Protein AF-A0A9D2ELJ1-F1 (afdb_monomer_lite)

Secondary structure (DSSP, 8-state):
--HHHHHHHHHHHHHHHHHHHHHHH---B-TTHHHHHHHHHHHHHHHHTTT-----TTHHHHHHH-HHHHHHHHHHHHHHHHHH-S---TTHHHHHHHHHHHHBS--

Structure (mmCIF, N/CA/C/O backbone):
data_AF-A0A9D2ELJ1-F1
#
_entry.id   AF-A0A9D2ELJ1-F1
#
loop_
_atom_site.group_PDB
_atom_site.id
_atom_site.type_symbol
_atom_site.label_atom_id
_atom_site.label_alt_id
_atom_site.label_comp_id
_atom_site.label_asym_id
_atom_site.label_entity_id
_atom_site.label_seq_id
_atom_site.pdbx_PDB_ins_code
_atom_site.Cartn_x
_atom_site.Cartn_y
_atom_site.Cartn_z
_atom_site.occupancy
_atom_site.B_iso_or_equiv
_atom_site.auth_seq_id
_atom_site.auth_comp_id
_atom_site.auth_asym_id
_atom_site.auth_atom_id
_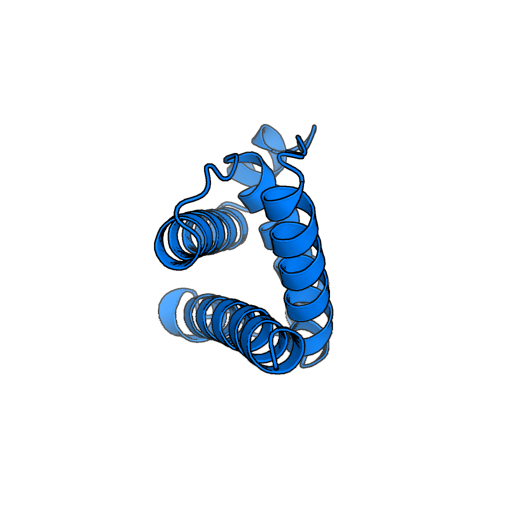atom_site.pdbx_PDB_model_num
ATOM 1 N N . MET A 1 1 ? -3.945 -12.364 25.534 1.00 42.94 1 MET A N 1
ATOM 2 C CA . MET A 1 1 ? -3.853 -13.173 24.292 1.00 42.94 1 MET A CA 1
ATOM 3 C C . MET A 1 1 ? -4.435 -12.477 23.039 1.00 42.94 1 MET A C 1
ATOM 5 O O . MET A 1 1 ? -4.786 -13.151 22.081 1.00 42.94 1 MET A O 1
ATOM 9 N N . ARG A 1 2 ? -4.507 -11.132 22.998 1.00 44.88 2 ARG A N 1
ATOM 10 C CA . ARG A 1 2 ? -5.070 -10.357 21.864 1.00 44.88 2 ARG A CA 1
ATOM 11 C C . ARG A 1 2 ? -3.997 -9.866 20.872 1.00 44.88 2 ARG A C 1
ATOM 13 O O . ARG A 1 2 ? -4.288 -9.683 19.700 1.00 44.88 2 ARG A O 1
ATOM 20 N N . ILE A 1 3 ? -2.755 -9.727 21.346 1.00 45.44 3 ILE A N 1
ATOM 21 C CA . ILE A 1 3 ? -1.611 -9.166 20.608 1.00 45.44 3 ILE A CA 1
ATOM 22 C C . ILE A 1 3 ? -1.110 -10.126 19.510 1.00 45.44 3 ILE A C 1
ATOM 24 O O . ILE A 1 3 ? -1.000 -9.716 18.362 1.00 45.44 3 ILE A O 1
ATOM 28 N N . LYS A 1 4 ? -0.945 -11.429 19.804 1.00 40.38 4 LYS A N 1
ATOM 29 C CA . LYS A 1 4 ? -0.512 -12.438 18.807 1.00 40.38 4 LYS A CA 1
ATOM 30 C C . LYS A 1 4 ? -1.457 -12.592 17.604 1.00 40.38 4 LYS A C 1
ATOM 32 O O . LYS A 1 4 ? -1.001 -12.922 16.524 1.00 40.38 4 LYS A O 1
ATOM 37 N N . ARG A 1 5 ? -2.767 -12.369 17.774 1.00 47.78 5 ARG A N 1
ATOM 38 C CA . ARG A 1 5 ? -3.743 -12.520 16.677 1.00 47.78 5 ARG A CA 1
ATOM 39 C C . ARG A 1 5 ? -3.705 -11.336 15.704 1.00 47.78 5 ARG A C 1
ATOM 41 O O . ARG A 1 5 ? -3.917 -11.526 14.518 1.00 47.78 5 ARG A O 1
ATOM 48 N N . VAL A 1 6 ? -3.415 -10.130 16.199 1.00 50.72 6 VAL A N 1
ATOM 49 C CA . VAL A 1 6 ? -3.260 -8.930 15.358 1.00 50.72 6 VAL A CA 1
ATOM 50 C C . VAL A 1 6 ? -1.948 -8.984 14.571 1.00 50.72 6 VAL A C 1
ATOM 52 O O . VAL A 1 6 ? -1.974 -8.722 13.376 1.00 50.72 6 VAL A O 1
ATOM 55 N N . LEU A 1 7 ? -0.857 -9.407 15.222 1.00 54.34 7 LEU A N 1
ATOM 56 C CA . L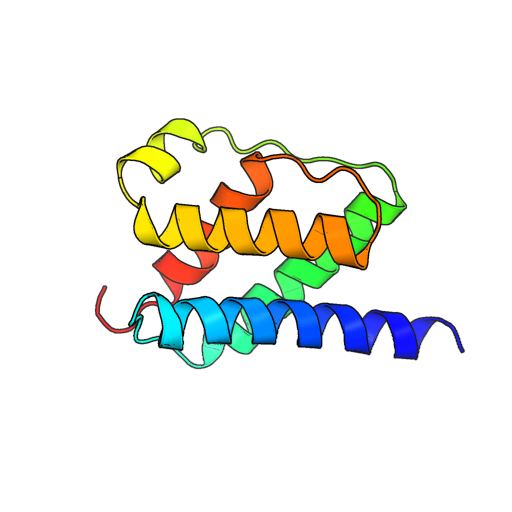EU A 1 7 ? 0.476 -9.599 14.624 1.00 54.34 7 LEU A CA 1
ATOM 57 C C . LEU A 1 7 ? 0.542 -10.669 13.525 1.00 54.34 7 LEU A C 1
ATOM 59 O O . LEU A 1 7 ? 1.509 -10.705 12.780 1.00 54.34 7 LEU A O 1
ATOM 63 N N . ASN A 1 8 ? -0.449 -11.557 13.437 1.00 63.88 8 ASN A N 1
ATOM 64 C CA . ASN A 1 8 ? -0.529 -12.503 12.325 1.00 63.88 8 ASN A CA 1
ATOM 65 C C . ASN A 1 8 ? -1.349 -11.939 11.158 1.00 63.88 8 ASN A C 1
ATOM 67 O O . ASN A 1 8 ? -1.129 -12.333 10.020 1.00 63.88 8 ASN A O 1
ATOM 71 N N . ASN A 1 9 ? -2.293 -11.027 11.412 1.00 79.81 9 ASN A N 1
ATOM 72 C CA . ASN A 1 9 ? -3.174 -10.518 10.362 1.00 79.81 9 ASN A CA 1
ATOM 73 C C . ASN A 1 9 ? -2.484 -9.485 9.464 1.00 79.81 9 ASN A C 1
ATOM 75 O O . ASN A 1 9 ? -2.748 -9.480 8.270 1.00 79.81 9 ASN A O 1
ATOM 79 N N . ASN A 1 10 ? -1.623 -8.621 10.009 1.00 90.50 10 ASN A N 1
ATOM 80 C CA . ASN A 1 10 ? -0.868 -7.646 9.210 1.00 90.50 10 ASN A CA 1
ATOM 81 C C . ASN A 1 10 ? 0.106 -8.333 8.241 1.00 90.50 10 ASN A C 1
ATOM 83 O O . ASN A 1 10 ? 0.091 -8.004 7.061 1.00 90.50 10 ASN A O 1
ATOM 87 N N . VAL A 1 11 ? 0.872 -9.320 8.720 1.00 94.06 11 VAL A N 1
ATOM 88 C CA . VAL A 1 11 ? 1.803 -10.106 7.897 1.00 94.06 11 VAL A CA 1
ATOM 89 C C . VAL A 1 11 ? 1.045 -10.835 6.793 1.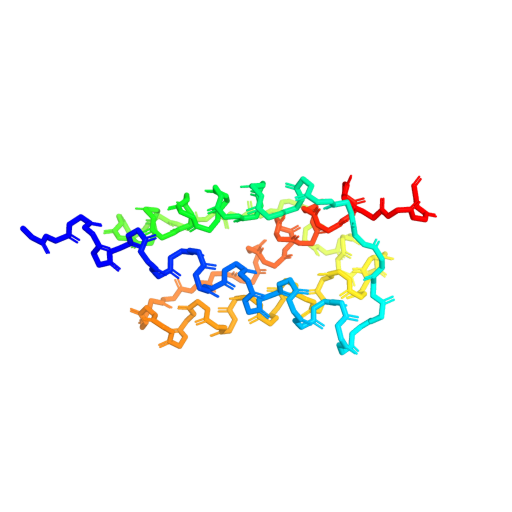00 94.06 11 VAL A C 1
ATOM 91 O O . VAL A 1 11 ? 1.395 -10.697 5.632 1.00 94.06 11 VAL A O 1
ATOM 94 N N . VAL A 1 12 ? -0.040 -11.547 7.122 1.00 94.50 12 VAL A N 1
ATOM 95 C CA . VAL A 1 12 ? -0.832 -12.272 6.111 1.00 94.50 12 VAL A CA 1
ATOM 96 C C . VAL A 1 12 ? -1.392 -11.325 5.049 1.00 94.50 12 VAL A C 1
ATOM 98 O O . VAL A 1 12 ? -1.271 -11.608 3.865 1.00 94.50 12 VAL A O 1
ATOM 101 N N . ILE A 1 13 ? -1.955 -10.180 5.450 1.00 96.31 13 ILE A N 1
ATOM 102 C CA . ILE A 1 13 ? -2.478 -9.194 4.494 1.00 96.31 13 ILE A CA 1
ATOM 103 C C . ILE A 1 13 ? -1.352 -8.645 3.611 1.00 96.31 13 ILE A C 1
ATOM 105 O O . ILE A 1 13 ? -1.539 -8.527 2.404 1.00 96.31 13 ILE A O 1
ATOM 109 N N . ALA A 1 14 ? -0.195 -8.309 4.184 1.00 97.88 14 ALA A N 1
ATOM 110 C CA . ALA A 1 14 ? 0.937 -7.805 3.415 1.00 97.88 14 ALA A CA 1
ATOM 111 C C . ALA A 1 14 ? 1.442 -8.847 2.405 1.00 97.88 14 ALA A C 1
ATOM 113 O O . ALA A 1 14 ? 1.594 -8.523 1.228 1.00 97.88 14 ALA A O 1
ATOM 114 N N . GLU A 1 15 ? 1.617 -10.100 2.828 1.00 97.31 15 GLU A N 1
ATOM 115 C CA . GLU A 1 15 ? 2.043 -11.199 1.955 1.00 97.31 15 GLU A CA 1
ATOM 116 C C . GLU A 1 15 ? 1.034 -11.495 0.842 1.00 97.31 15 GLU A C 1
ATOM 118 O O . GLU A 1 15 ? 1.434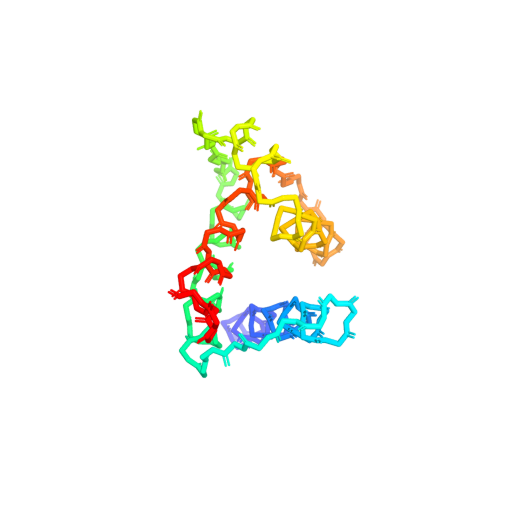 -11.717 -0.301 1.00 97.31 15 GLU A O 1
ATOM 123 N N . ASP A 1 16 ? -0.271 -11.440 1.124 1.00 97.75 16 ASP A N 1
ATOM 124 C CA . ASP A 1 16 ? -1.315 -11.611 0.107 1.00 97.75 16 ASP A CA 1
ATOM 125 C C . ASP A 1 16 ? -1.231 -10.509 -0.966 1.00 97.75 16 ASP A C 1
ATOM 127 O O . ASP A 1 16 ? -1.389 -10.776 -2.159 1.00 97.75 16 ASP A O 1
ATOM 131 N N . VAL A 1 17 ? -0.947 -9.264 -0.565 1.00 98.38 17 VAL A N 1
ATOM 132 C CA . VAL A 1 17 ? -0.792 -8.126 -1.488 1.00 98.38 17 VAL A CA 1
ATOM 133 C C . VAL A 1 17 ? 0.514 -8.224 -2.284 1.00 98.38 17 VAL A C 1
ATOM 135 O O . VAL A 1 17 ? 0.499 -7.989 -3.492 1.00 98.38 17 VAL A O 1
ATOM 138 N N . ILE A 1 18 ? 1.628 -8.616 -1.658 1.00 98.38 18 ILE A N 1
ATOM 139 C CA . ILE A 1 18 ? 2.920 -8.840 -2.339 1.00 98.38 18 ILE A CA 1
ATOM 140 C C . ILE A 1 18 ? 2.811 -10.006 -3.328 1.00 98.38 18 ILE A C 1
ATOM 142 O O . ILE A 1 18 ? 3.301 -9.929 -4.458 1.00 98.38 18 ILE A O 1
ATOM 146 N N . THR A 1 19 ? 2.113 -11.072 -2.941 1.00 97.88 19 THR A N 1
ATOM 147 C CA . THR A 1 19 ? 1.849 -12.221 -3.810 1.00 97.88 19 THR A CA 1
ATOM 148 C C . THR A 1 19 ? 0.998 -11.813 -5.005 1.00 97.88 19 THR A C 1
ATOM 150 O O . THR A 1 19 ? 1.322 -12.175 -6.133 1.00 97.88 19 THR A O 1
ATOM 153 N N . TYR A 1 20 ? -0.053 -11.020 -4.791 1.00 97.88 20 TYR A N 1
ATOM 154 C CA . TYR A 1 20 ? -0.858 -10.476 -5.883 1.00 97.88 20 TYR A CA 1
ATOM 155 C C . TYR A 1 20 ? -0.016 -9.600 -6.829 1.00 97.88 20 TYR A C 1
ATOM 157 O O . TYR A 1 20 ? -0.073 -9.768 -8.045 1.00 97.88 20 TYR A O 1
ATOM 165 N N . ALA A 1 21 ? 0.823 -8.714 -6.289 1.00 97.31 21 ALA A N 1
ATOM 166 C CA . ALA A 1 21 ? 1.707 -7.861 -7.083 1.00 97.31 21 ALA A CA 1
ATOM 167 C C . ALA A 1 21 ? 2.707 -8.663 -7.938 1.00 97.31 21 ALA A C 1
ATOM 169 O O . ALA A 1 21 ? 2.870 -8.401 -9.128 1.00 97.31 21 ALA A O 1
ATOM 170 N N . SER A 1 22 ? 3.359 -9.663 -7.351 1.00 95.69 22 SER A N 1
ATOM 171 C CA . SER A 1 22 ? 4.354 -10.479 -8.056 1.00 95.69 22 SER A CA 1
ATOM 172 C C . SER A 1 22 ? 3.721 -11.443 -9.063 1.00 95.69 22 SER A C 1
ATOM 174 O O . SER A 1 22 ? 4.167 -11.509 -10.205 1.00 95.69 22 SER A O 1
ATOM 176 N N . LYS A 1 23 ? 2.660 -12.167 -8.685 1.00 94.62 23 LYS A N 1
ATOM 177 C CA . LYS A 1 23 ? 2.065 -13.214 -9.533 1.00 94.62 23 LYS A CA 1
ATOM 178 C C . LYS A 1 23 ? 1.080 -12.682 -10.561 1.00 94.62 23 LYS A C 1
ATOM 180 O O . LYS A 1 23 ? 1.144 -13.078 -11.719 1.00 94.62 23 LYS A O 1
ATOM 185 N N . GLU A 1 24 ? 0.184 -11.790 -10.151 1.00 92.12 24 GLU A N 1
ATOM 186 C CA . GLU A 1 24 ? -0.901 -11.315 -11.019 1.00 92.12 24 GLU A CA 1
ATOM 187 C C . GLU A 1 24 ? -0.499 -10.070 -11.816 1.00 92.12 24 GLU A C 1
ATOM 189 O O . GLU A 1 24 ? -1.070 -9.797 -12.872 1.00 92.12 24 GLU A O 1
ATOM 194 N N . LYS A 1 25 ? 0.477 -9.296 -11.321 1.00 90.19 25 LYS A N 1
ATOM 195 C CA . LYS A 1 25 ? 0.977 -8.085 -11.994 1.00 90.19 25 LYS A CA 1
ATOM 196 C C . LYS A 1 25 ? 2.414 -8.199 -12.503 1.00 90.19 25 LYS A C 1
ATOM 198 O O . LYS A 1 25 ? 2.860 -7.284 -13.189 1.00 90.19 25 LYS A O 1
ATOM 203 N N . GLY A 1 26 ? 3.106 -9.309 -12.232 1.00 93.06 26 GLY A N 1
ATOM 204 C CA . GLY A 1 26 ? 4.433 -9.595 -12.787 1.00 93.06 26 GLY A CA 1
ATOM 205 C C . GLY A 1 26 ? 5.544 -8.676 -12.276 1.00 93.06 26 GLY A C 1
ATOM 206 O O . GLY A 1 26 ? 6.524 -8.468 -12.983 1.00 93.06 26 GLY A O 1
ATOM 207 N N . LEU A 1 27 ? 5.381 -8.078 -11.093 1.00 93.75 27 LEU A N 1
ATOM 208 C CA . LEU A 1 27 ? 6.379 -7.173 -10.525 1.00 93.75 27 LEU A CA 1
ATOM 209 C C . LEU A 1 27 ? 7.554 -7.937 -9.918 1.00 93.75 27 LEU A C 1
ATOM 211 O O . LEU A 1 27 ? 7.366 -8.813 -9.073 1.00 93.75 27 LEU A O 1
ATOM 215 N N . GLU A 1 28 ? 8.766 -7.519 -10.274 1.00 95.06 28 GLU A N 1
ATOM 216 C CA . GLU A 1 28 ? 9.990 -7.923 -9.588 1.00 95.06 28 GLU A CA 1
ATOM 217 C C . GLU A 1 28 ? 10.277 -6.954 -8.437 1.00 95.06 28 GLU A C 1
ATOM 219 O O . GLU A 1 28 ? 10.414 -5.743 -8.636 1.00 95.06 28 GLU A O 1
ATOM 224 N N . LEU A 1 29 ? 10.341 -7.485 -7.216 1.00 96.50 29 LEU A N 1
ATOM 225 C CA . LEU A 1 29 ? 10.374 -6.691 -5.990 1.00 96.50 29 LEU A CA 1
ATOM 226 C C . LEU A 1 29 ? 11.623 -6.993 -5.158 1.00 96.50 29 LEU A C 1
ATOM 228 O O . LEU A 1 29 ? 12.078 -8.131 -5.075 1.00 96.50 29 LEU A O 1
ATOM 232 N N . LYS A 1 30 ? 12.151 -5.960 -4.501 1.00 97.44 30 LYS A N 1
ATOM 233 C CA . LYS A 1 30 ? 13.172 -6.071 -3.456 1.00 97.44 30 LYS A CA 1
ATOM 234 C C . LYS A 1 30 ? 12.567 -6.780 -2.249 1.00 97.44 30 LYS A C 1
ATOM 236 O O . LYS A 1 30 ? 11.485 -6.401 -1.812 1.00 97.44 30 LYS A O 1
ATOM 241 N N . GLU A 1 31 ? 13.326 -7.674 -1.616 1.00 96.12 31 GLU A N 1
ATOM 242 C CA . GLU A 1 31 ? 12.952 -8.344 -0.351 1.00 96.12 31 GLU A CA 1
ATOM 243 C C . GLU A 1 31 ? 12.521 -7.362 0.758 1.00 96.12 31 GLU A C 1
ATOM 245 O O . GLU A 1 31 ? 11.717 -7.684 1.630 1.00 96.12 31 GLU A O 1
ATOM 250 N N . LEU A 1 32 ? 13.013 -6.119 0.706 1.00 96.94 32 LEU A N 1
ATOM 251 C CA . LEU A 1 32 ? 12.645 -5.057 1.642 1.00 96.94 32 LEU A CA 1
ATOM 252 C C . LEU A 1 32 ? 11.127 -4.775 1.678 1.00 96.94 32 LEU A C 1
ATOM 254 O O . LEU A 1 32 ? 10.627 -4.352 2.723 1.00 96.94 32 LEU A O 1
ATOM 258 N N . ILE A 1 33 ? 10.385 -5.065 0.599 1.00 97.81 33 ILE A N 1
ATOM 259 C CA . ILE A 1 33 ? 8.928 -4.863 0.537 1.00 97.81 33 ILE A CA 1
ATOM 260 C C . ILE A 1 33 ? 8.181 -5.623 1.637 1.00 97.81 33 ILE A C 1
ATOM 262 O O . ILE A 1 33 ? 7.213 -5.098 2.188 1.00 97.81 33 ILE A O 1
ATOM 266 N N . HIS A 1 34 ? 8.660 -6.815 2.010 1.00 96.88 34 HIS A N 1
ATOM 267 C CA . HIS A 1 34 ? 8.055 -7.638 3.058 1.00 96.88 34 HIS A CA 1
ATOM 268 C C . HIS A 1 34 ? 8.057 -6.914 4.406 1.00 96.88 34 HIS A C 1
ATOM 270 O O . HIS A 1 34 ? 7.109 -7.024 5.182 1.00 96.88 34 HIS A O 1
ATOM 276 N N . ILE A 1 35 ? 9.087 -6.108 4.672 1.00 96.88 35 ILE A N 1
ATOM 277 C CA . ILE A 1 35 ? 9.194 -5.317 5.898 1.00 96.88 35 ILE A CA 1
ATOM 278 C C . ILE A 1 35 ? 8.356 -4.044 5.776 1.00 96.88 35 ILE A C 1
ATOM 280 O O . ILE A 1 35 ? 7.526 -3.768 6.644 1.00 96.88 35 ILE A O 1
ATOM 284 N N . THR A 1 36 ? 8.548 -3.268 4.704 1.00 97.94 36 THR A N 1
ATOM 285 C CA . THR A 1 36 ? 7.944 -1.929 4.597 1.00 97.94 36 THR A CA 1
ATOM 286 C C . THR A 1 36 ? 6.431 -1.987 4.439 1.00 97.94 36 THR A C 1
ATOM 288 O O . THR A 1 36 ? 5.725 -1.182 5.048 1.00 97.94 36 THR A O 1
ATOM 291 N N . LEU A 1 37 ? 5.914 -2.951 3.671 1.00 98.31 37 LEU A N 1
ATOM 292 C CA . LEU A 1 37 ? 4.473 -3.106 3.513 1.00 98.31 37 LEU A CA 1
ATOM 293 C C . LEU A 1 37 ? 3.833 -3.673 4.783 1.00 98.31 37 LEU A C 1
ATOM 295 O O . LEU A 1 37 ? 2.769 -3.205 5.176 1.00 98.31 37 LEU A O 1
ATOM 299 N N . THR A 1 38 ? 4.481 -4.621 5.464 1.00 97.56 38 THR A N 1
ATOM 300 C CA . THR A 1 38 ? 3.968 -5.155 6.737 1.00 97.56 38 THR A CA 1
ATOM 301 C C . THR A 1 38 ? 3.844 -4.061 7.797 1.00 97.56 38 THR A C 1
ATOM 303 O O . THR A 1 38 ? 2.797 -3.957 8.440 1.00 97.56 38 THR A O 1
ATOM 306 N N . ASP A 1 39 ? 4.868 -3.217 7.955 1.00 97.25 39 ASP A N 1
ATOM 307 C CA . ASP A 1 39 ? 4.835 -2.080 8.885 1.00 97.25 39 ASP A CA 1
ATOM 308 C C . ASP A 1 39 ? 3.726 -1.082 8.519 1.00 97.25 39 ASP A C 1
ATOM 310 O O . ASP A 1 39 ? 2.929 -0.660 9.361 1.00 97.25 39 ASP A O 1
ATOM 314 N N . HIS A 1 40 ? 3.589 -0.782 7.227 1.00 97.81 40 HIS A N 1
ATOM 315 C CA . HIS A 1 40 ? 2.528 0.083 6.736 1.00 97.81 40 HIS A CA 1
ATOM 316 C C . HIS A 1 40 ? 1.129 -0.466 7.048 1.00 97.81 40 HIS A C 1
ATOM 318 O O . HIS A 1 40 ? 0.295 0.266 7.586 1.00 97.81 40 HIS A O 1
ATOM 324 N N . ILE A 1 41 ? 0.882 -1.752 6.778 1.00 97.56 41 ILE A N 1
ATOM 325 C CA . ILE A 1 41 ? -0.391 -2.417 7.081 1.00 97.56 41 ILE A CA 1
ATOM 326 C C . ILE A 1 41 ? -0.659 -2.429 8.591 1.00 97.56 41 ILE A C 1
ATOM 328 O O . ILE A 1 41 ? -1.796 -2.191 9.004 1.00 97.56 41 ILE A O 1
ATOM 332 N N . ASP A 1 42 ? 0.355 -2.634 9.436 1.00 96.25 42 ASP A N 1
ATOM 333 C CA . ASP A 1 42 ? 0.189 -2.516 10.891 1.00 96.25 42 ASP A CA 1
ATOM 334 C C . ASP A 1 42 ? -0.264 -1.106 11.305 1.00 96.25 42 ASP A C 1
ATOM 336 O O . ASP A 1 42 ? -1.216 -0.940 12.083 1.00 96.25 42 ASP A O 1
ATOM 340 N N . GLY A 1 43 ? 0.348 -0.083 10.704 1.00 96.19 43 GLY A N 1
ATOM 341 C CA . GLY A 1 43 ? -0.049 1.311 10.860 1.00 96.19 43 GLY A CA 1
ATOM 342 C C . GLY A 1 43 ? -1.500 1.555 10.444 1.00 96.19 43 GLY A C 1
ATOM 343 O O . GLY A 1 43 ? -2.259 2.170 11.199 1.00 96.19 43 GLY A O 1
ATOM 344 N N . VAL A 1 44 ? -1.919 1.031 9.288 1.00 96.31 44 VAL A N 1
ATOM 345 C CA . VAL A 1 44 ? -3.310 1.107 8.808 1.00 96.31 44 VAL A CA 1
ATOM 346 C C . VAL A 1 44 ? -4.260 0.467 9.817 1.00 96.31 44 VAL A C 1
ATOM 348 O O . VAL A 1 44 ? -5.183 1.123 10.295 1.00 96.31 44 VAL A O 1
ATOM 351 N N . LEU A 1 45 ? -4.013 -0.780 10.222 1.00 95.06 45 LEU A N 1
ATOM 352 C CA . LEU A 1 45 ? -4.866 -1.498 11.175 1.00 95.06 45 LEU A CA 1
ATOM 353 C C . LEU A 1 45 ? -4.960 -0.782 12.527 1.00 95.06 45 LEU A C 1
ATOM 355 O O . LEU A 1 45 ? -6.014 -0.784 13.170 1.00 95.06 45 LEU A O 1
ATOM 359 N N . THR A 1 46 ? -3.869 -0.164 12.975 1.00 95.00 46 THR A N 1
ATOM 360 C CA . THR A 1 46 ? -3.847 0.637 14.201 1.00 95.00 46 THR A CA 1
ATOM 361 C C . THR A 1 46 ? -4.697 1.901 14.068 1.00 95.00 46 THR A C 1
ATOM 363 O O . THR A 1 46 ? -5.423 2.239 15.007 1.00 95.00 46 THR A O 1
ATOM 366 N N . ARG A 1 47 ? -4.655 2.582 12.916 1.00 95.62 47 ARG A N 1
ATOM 367 C CA . ARG A 1 47 ? -5.486 3.764 12.632 1.00 95.62 47 ARG A CA 1
ATOM 368 C C . ARG A 1 47 ? -6.966 3.408 12.501 1.00 95.62 47 ARG A C 1
ATOM 370 O O . ARG A 1 47 ? -7.791 4.064 13.135 1.00 95.62 47 ARG A O 1
ATOM 377 N N . LEU A 1 48 ? -7.293 2.320 11.803 1.00 94.00 48 LEU A N 1
ATOM 378 C CA . LEU A 1 48 ? -8.672 1.851 11.629 1.00 94.00 48 LEU A CA 1
ATOM 379 C C . LEU A 1 48 ? -9.350 1.547 12.969 1.00 94.00 48 LEU A C 1
ATOM 381 O O . LEU A 1 48 ? -10.475 1.977 13.206 1.00 94.00 48 LEU A O 1
ATOM 385 N N . LYS A 1 49 ? -8.640 0.909 13.910 1.00 91.44 49 LYS A N 1
ATOM 386 C CA . LYS A 1 49 ? -9.155 0.665 15.274 1.00 91.44 49 LYS A CA 1
ATOM 387 C C . LYS A 1 49 ? -9.469 1.942 16.055 1.00 91.44 49 LYS A C 1
ATOM 389 O O . LYS A 1 49 ? -10.231 1.887 17.015 1.00 91.44 49 LYS A O 1
ATOM 394 N N . LYS A 1 50 ? -8.855 3.064 15.681 1.00 94.31 50 LYS A N 1
ATOM 395 C CA . LYS A 1 50 ? -9.084 4.386 16.276 1.00 94.31 50 LYS A CA 1
ATOM 396 C C . LYS A 1 50 ? -10.090 5.222 15.476 1.00 94.31 50 LYS A C 1
ATOM 398 O O . LYS A 1 50 ? -10.326 6.365 15.847 1.00 94.31 50 LYS A O 1
ATOM 403 N N . GLY A 1 51 ? -10.647 4.689 14.383 1.00 92.75 51 GLY A N 1
ATOM 404 C CA . GLY A 1 51 ? -11.508 5.439 13.466 1.00 92.75 51 GLY A CA 1
ATOM 405 C C . GLY A 1 51 ? -10.773 6.547 12.704 1.00 92.75 51 GLY A C 1
ATOM 406 O O . GLY A 1 51 ? -11.400 7.501 12.257 1.00 92.75 51 GLY A O 1
ATOM 407 N N . ILE A 1 52 ? -9.444 6.458 12.584 1.00 93.81 52 ILE A N 1
ATOM 408 C CA . ILE A 1 52 ? -8.629 7.454 11.884 1.00 93.81 52 ILE A CA 1
ATOM 409 C C . ILE A 1 52 ? -8.475 7.021 10.430 1.00 93.81 52 ILE A C 1
ATOM 411 O O . ILE A 1 52 ? -7.965 5.935 10.158 1.00 93.81 52 ILE A O 1
ATOM 415 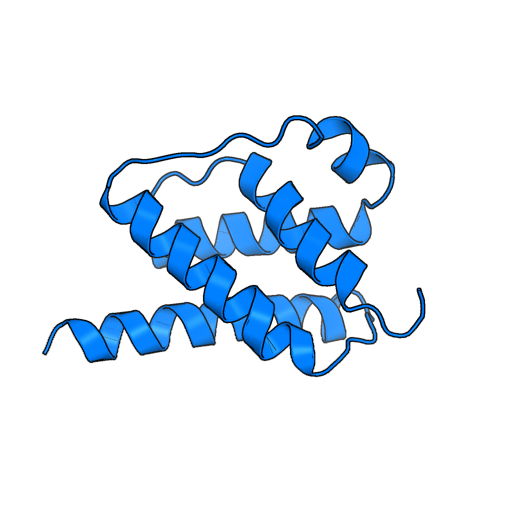N N . SER A 1 53 ? -8.845 7.910 9.514 1.00 89.62 53 SER A N 1
ATOM 416 C CA . SER A 1 53 ? -8.599 7.757 8.080 1.00 89.62 53 SER A CA 1
ATOM 417 C C . SER A 1 53 ? -7.620 8.820 7.598 1.00 89.62 53 SER A C 1
ATOM 419 O O . SER A 1 53 ? -7.655 9.954 8.076 1.00 89.62 53 SER A O 1
ATOM 421 N N . LEU A 1 54 ? -6.746 8.454 6.662 1.00 91.62 54 LEU A N 1
ATOM 422 C CA . LEU A 1 54 ? -5.799 9.374 6.038 1.00 91.62 54 LEU A CA 1
ATOM 423 C C . LEU A 1 54 ? -6.180 9.599 4.578 1.00 91.62 54 LEU A C 1
ATOM 425 O O . LEU A 1 54 ? -6.631 8.675 3.904 1.00 91.62 54 LEU A O 1
ATOM 429 N N . SER A 1 55 ? -5.968 10.821 4.103 1.00 93.69 55 SER A N 1
ATOM 430 C CA . SER A 1 55 ? -6.013 11.152 2.683 1.00 93.69 55 SER A CA 1
ATOM 431 C C . SER A 1 55 ? -4.602 11.227 2.108 1.00 93.69 55 SER A C 1
ATOM 433 O O . SER A 1 55 ? -3.628 11.464 2.828 1.00 93.69 55 SER A O 1
ATOM 435 N N . ASN A 1 56 ? -4.497 11.047 0.797 1.00 95.19 56 ASN A N 1
ATOM 436 C CA . ASN A 1 56 ? -3.266 11.219 0.049 1.00 95.19 56 ASN A CA 1
ATOM 437 C C . ASN A 1 56 ? -3.509 12.269 -1.040 1.00 95.19 56 ASN A C 1
ATOM 439 O O . ASN A 1 56 ? -4.320 12.080 -1.948 1.00 95.19 56 ASN A O 1
ATOM 443 N N . GLN A 1 57 ? -2.791 13.390 -0.939 1.00 96.00 57 GLN A N 1
ATOM 444 C CA . GLN A 1 57 ? -2.942 14.537 -1.840 1.00 96.00 57 GLN A CA 1
ATOM 445 C C . GLN A 1 57 ? -2.562 14.220 -3.293 1.00 96.00 57 GLN A C 1
ATOM 447 O O . GLN A 1 57 ? -2.938 14.973 -4.181 1.00 96.00 57 GLN A O 1
ATOM 452 N N . LEU A 1 58 ? -1.848 13.114 -3.526 1.00 96.62 58 LEU A N 1
ATOM 453 C CA . LEU A 1 58 ? -1.375 12.672 -4.836 1.00 96.62 58 LEU A CA 1
ATOM 454 C C . LEU A 1 58 ? -2.165 11.475 -5.379 1.00 96.62 58 LEU A C 1
ATOM 456 O O . LEU A 1 58 ? -1.737 10.829 -6.334 1.00 96.62 58 LEU A O 1
ATOM 460 N N . THR A 1 59 ? -3.306 11.127 -4.771 1.00 97.44 59 THR A N 1
ATOM 461 C CA . THR A 1 59 ? -4.094 9.954 -5.179 1.00 97.44 59 THR A CA 1
ATOM 462 C C . THR A 1 59 ? -4.460 9.993 -6.663 1.00 97.44 59 THR A C 1
ATOM 464 O O . THR A 1 59 ? -4.422 8.959 -7.333 1.00 97.44 59 THR A O 1
ATOM 467 N N . MET A 1 60 ? -4.821 11.165 -7.197 1.00 97.25 60 MET A N 1
ATOM 468 C CA . MET A 1 60 ? -5.198 11.294 -8.606 1.00 97.25 60 MET A CA 1
ATOM 469 C C . MET A 1 60 ? -3.997 11.075 -9.524 1.00 97.25 60 MET A C 1
ATOM 471 O O . MET A 1 60 ? -4.090 10.299 -10.473 1.00 97.25 60 MET A O 1
ATOM 475 N N . GLU A 1 61 ? -2.879 11.722 -9.223 1.00 97.88 61 GLU A N 1
ATOM 476 C CA . GLU A 1 61 ? -1.628 11.673 -9.968 1.00 97.88 61 GLU A CA 1
ATOM 477 C C . GLU A 1 61 ? -1.066 10.251 -9.977 1.00 97.88 61 GLU A C 1
ATOM 479 O O . GLU A 1 61 ? -0.827 9.695 -11.048 1.00 97.88 61 GLU A O 1
ATOM 484 N N . ILE A 1 62 ? -0.955 9.624 -8.801 1.00 97.56 62 ILE A N 1
ATOM 485 C CA . ILE A 1 62 ? -0.470 8.247 -8.657 1.00 97.56 62 ILE A CA 1
ATOM 486 C C . ILE A 1 62 ? -1.375 7.289 -9.431 1.00 97.56 62 ILE A C 1
ATOM 488 O O . ILE A 1 62 ? -0.869 6.472 -10.191 1.00 97.56 62 ILE A O 1
ATOM 492 N N . SER A 1 63 ? -2.703 7.429 -9.326 1.00 97.50 63 SER A N 1
ATOM 493 C CA . SER A 1 63 ? -3.627 6.545 -10.053 1.00 97.50 63 SER A CA 1
ATOM 494 C C . SER A 1 63 ? -3.563 6.673 -11.576 1.00 97.50 63 SER A C 1
ATOM 496 O O . SER A 1 63 ? -3.982 5.760 -12.275 1.00 97.50 63 SER A O 1
ATOM 498 N N . ARG A 1 64 ? -3.064 7.799 -12.101 1.00 97.19 64 ARG A N 1
ATOM 499 C CA . ARG A 1 64 ? -2.931 8.032 -13.546 1.00 97.19 64 ARG A CA 1
ATOM 500 C C . ARG A 1 64 ? -1.571 7.604 -14.081 1.00 97.19 64 ARG A C 1
ATOM 502 O O . ARG A 1 64 ? -1.502 7.096 -15.193 1.00 97.19 64 ARG A O 1
ATOM 509 N N . VAL A 1 65 ? -0.504 7.866 -13.327 1.00 97.44 65 VAL A N 1
ATOM 510 C CA . VAL A 1 65 ? 0.879 7.626 -13.769 1.00 97.44 65 VAL A CA 1
ATOM 511 C C . VAL A 1 65 ? 1.323 6.197 -13.458 1.00 97.44 65 VAL A C 1
ATOM 513 O O . VAL A 1 65 ? 1.988 5.573 -14.278 1.00 97.44 65 VAL A O 1
ATOM 516 N N . TYR A 1 66 ? 0.921 5.670 -12.304 1.00 96.44 66 TYR A N 1
ATOM 517 C CA . TYR A 1 66 ? 1.331 4.366 -11.785 1.00 96.44 66 TYR A CA 1
ATOM 518 C C . TYR A 1 66 ? 0.110 3.459 -11.613 1.00 96.44 66 TYR A C 1
ATOM 520 O O . TYR A 1 66 ? -0.193 3.001 -10.511 1.00 96.44 66 TYR A O 1
ATOM 528 N N . ASP A 1 67 ? -0.646 3.254 -12.700 1.00 96.38 67 ASP A N 1
ATOM 529 C CA . ASP A 1 67 ? -1.908 2.502 -12.650 1.00 96.38 67 ASP A CA 1
ATOM 530 C C . ASP A 1 67 ? -1.697 1.086 -12.098 1.00 96.38 67 ASP A C 1
ATOM 532 O O . ASP A 1 67 ? -2.432 0.675 -11.208 1.00 96.38 67 ASP A O 1
ATOM 536 N N . THR A 1 68 ? -0.650 0.370 -12.520 1.00 96.50 68 THR A N 1
ATOM 537 C CA . THR A 1 68 ? -0.359 -0.990 -12.031 1.00 96.50 68 THR A CA 1
ATOM 538 C C . THR A 1 68 ? -0.226 -1.044 -10.506 1.00 96.50 68 THR A C 1
ATOM 540 O O . THR A 1 68 ? -0.913 -1.832 -9.852 1.00 96.50 68 THR A O 1
ATOM 543 N N . GLU A 1 69 ? 0.616 -0.191 -9.923 1.00 97.75 69 GLU A N 1
ATOM 544 C CA . GLU A 1 69 ? 0.835 -0.100 -8.478 1.00 97.75 69 GLU A CA 1
ATOM 545 C C . GLU A 1 69 ? -0.412 0.405 -7.754 1.00 97.75 69 GLU A C 1
ATOM 547 O O . GLU A 1 69 ? -0.748 -0.072 -6.667 1.00 97.75 69 GLU A O 1
ATOM 552 N N . PHE A 1 70 ? -1.157 1.317 -8.375 1.00 98.38 70 PHE A N 1
ATOM 553 C CA . PHE A 1 70 ? -2.417 1.796 -7.834 1.00 98.38 70 PHE A CA 1
ATOM 554 C C . PHE A 1 70 ? -3.495 0.699 -7.801 1.00 98.38 70 PHE A C 1
ATOM 556 O O . PHE A 1 70 ? -4.211 0.583 -6.806 1.00 98.38 70 PHE A O 1
ATOM 563 N N . GLN A 1 71 ? -3.581 -0.167 -8.818 1.00 98.38 71 GLN A N 1
ATOM 564 C CA . GLN A 1 71 ? -4.475 -1.334 -8.819 1.00 98.38 71 GLN A CA 1
ATOM 565 C C . GLN A 1 71 ? -4.111 -2.337 -7.716 1.00 98.38 71 GLN A C 1
ATOM 567 O O . GLN A 1 71 ? -4.998 -2.940 -7.110 1.00 98.38 71 GLN A O 1
ATOM 572 N N . ILE A 1 72 ? -2.822 -2.506 -7.417 1.00 98.56 72 ILE A N 1
ATOM 573 C CA . ILE A 1 72 ? -2.367 -3.316 -6.275 1.00 98.56 72 ILE A CA 1
ATOM 574 C C . ILE A 1 72 ? -2.795 -2.667 -4.959 1.00 98.56 72 ILE A C 1
ATOM 576 O O . ILE A 1 72 ? -3.309 -3.345 -4.069 1.00 98.56 72 ILE A O 1
ATOM 580 N N . GLY A 1 73 ? -2.671 -1.345 -4.855 1.00 98.44 73 GLY A N 1
ATOM 581 C CA . GLY A 1 73 ? -3.206 -0.594 -3.726 1.00 98.44 73 GLY A CA 1
ATOM 582 C C . GLY A 1 73 ? -4.715 -0.776 -3.551 1.00 98.44 73 GLY A C 1
ATOM 583 O O . GLY A 1 73 ? -5.185 -0.980 -2.434 1.00 98.44 73 GLY A O 1
ATOM 584 N N . LEU A 1 74 ? -5.491 -0.765 -4.638 1.00 98.56 74 LEU A N 1
ATOM 585 C CA . LEU A 1 74 ? -6.936 -1.011 -4.587 1.00 98.56 74 LEU A CA 1
ATOM 586 C C . LEU A 1 74 ? -7.263 -2.434 -4.126 1.00 98.56 74 LEU A C 1
ATOM 588 O O . LEU A 1 74 ? -8.195 -2.623 -3.339 1.00 98.56 74 LEU A O 1
ATOM 592 N N . TYR A 1 75 ? -6.489 -3.423 -4.574 1.00 98.56 75 TYR A N 1
ATOM 593 C CA . TYR A 1 75 ? -6.588 -4.789 -4.068 1.00 98.56 75 TYR A CA 1
ATOM 594 C C . TYR A 1 75 ? -6.348 -4.832 -2.551 1.00 98.56 75 TYR A C 1
ATOM 596 O O . TYR A 1 75 ? -7.177 -5.372 -1.818 1.00 98.56 75 TYR A O 1
ATOM 604 N N . ALA A 1 76 ? -5.292 -4.173 -2.063 1.00 98.38 76 ALA A N 1
ATOM 605 C CA . ALA A 1 76 ? -4.999 -4.085 -0.633 1.00 98.38 76 ALA A CA 1
ATOM 606 C C . ALA A 1 76 ? -6.136 -3.420 0.160 1.00 98.38 76 ALA A C 1
ATOM 608 O O . ALA A 1 76 ? -6.535 -3.924 1.208 1.00 98.38 76 ALA A O 1
ATOM 609 N N . VAL A 1 77 ? -6.706 -2.324 -0.354 1.00 98.25 77 VAL A N 1
ATOM 610 C CA . VAL A 1 77 ? -7.856 -1.637 0.257 1.00 98.25 77 VAL A CA 1
ATOM 611 C C . VAL A 1 77 ? -9.059 -2.573 0.386 1.00 98.25 77 VAL A C 1
ATOM 613 O O . VAL A 1 77 ? -9.692 -2.621 1.441 1.00 98.25 77 VAL A O 1
ATOM 616 N N . ASN A 1 78 ? -9.377 -3.335 -0.661 1.00 98.12 78 ASN A N 1
ATOM 617 C CA . ASN A 1 78 ? -10.492 -4.280 -0.633 1.00 98.12 78 ASN A CA 1
ATOM 618 C C . ASN A 1 78 ? -10.240 -5.430 0.347 1.00 98.12 78 ASN A C 1
ATOM 620 O O . ASN A 1 78 ? -11.125 -5.749 1.142 1.00 98.12 78 ASN A O 1
ATOM 624 N N . LEU A 1 79 ? -9.026 -5.982 0.359 1.00 97.06 79 LEU A N 1
ATOM 625 C CA . LEU A 1 79 ? -8.634 -7.025 1.303 1.00 97.06 79 LEU A CA 1
ATOM 626 C C . LEU A 1 79 ? -8.719 -6.531 2.755 1.00 97.06 79 LEU A C 1
ATOM 628 O O . LEU A 1 79 ? -9.260 -7.217 3.619 1.00 97.06 79 LEU A O 1
ATOM 632 N N . LEU A 1 80 ? -8.253 -5.311 3.035 1.00 96.12 80 LEU A N 1
ATOM 633 C CA . LEU A 1 80 ? -8.366 -4.695 4.358 1.00 96.12 80 LEU A CA 1
ATOM 634 C C . LEU A 1 80 ? -9.829 -4.543 4.786 1.00 96.12 80 LEU A C 1
ATOM 636 O O . LEU A 1 80 ? -10.163 -4.899 5.918 1.00 96.12 80 LEU A O 1
ATOM 640 N N . ARG A 1 81 ? -10.710 -4.063 3.901 1.00 95.69 81 ARG A N 1
ATOM 641 C CA . ARG A 1 81 ? -12.152 -3.954 4.182 1.00 95.69 81 ARG A CA 1
ATOM 642 C C . ARG A 1 81 ? -12.760 -5.316 4.505 1.00 95.69 81 ARG A C 1
ATOM 644 O O . ARG A 1 81 ? -13.455 -5.440 5.508 1.00 95.69 81 ARG A O 1
ATOM 651 N N . GLU A 1 82 ? -12.447 -6.342 3.717 1.00 95.12 82 GLU A N 1
ATOM 652 C CA . GLU A 1 82 ? -12.935 -7.708 3.937 1.00 95.12 82 GLU A CA 1
ATOM 653 C C . GLU A 1 82 ? -12.471 -8.270 5.290 1.00 95.12 82 GLU A C 1
ATOM 655 O O . GLU A 1 82 ? -13.277 -8.775 6.072 1.00 95.12 82 GLU A O 1
ATOM 660 N N . LYS A 1 83 ? -11.175 -8.154 5.605 1.00 92.19 83 LYS A N 1
ATOM 661 C CA . LYS A 1 83 ? -10.589 -8.748 6.818 1.00 92.19 83 LYS A CA 1
ATOM 662 C C . LYS A 1 83 ? -10.952 -8.001 8.100 1.00 92.19 83 LYS A C 1
ATOM 664 O O . LYS A 1 83 ? -10.919 -8.599 9.17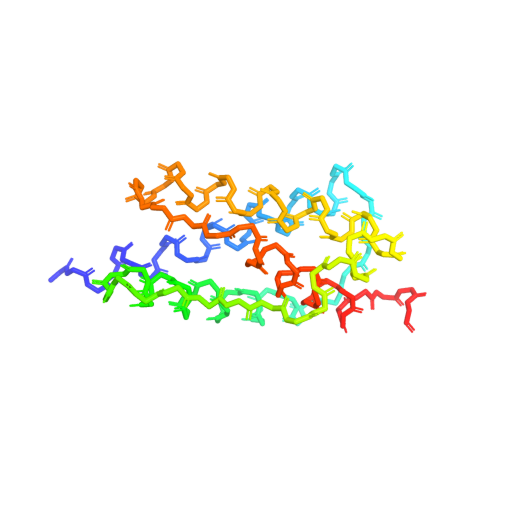6 1.00 92.19 83 LYS A O 1
ATOM 669 N N . THR A 1 84 ? -11.226 -6.700 8.015 1.00 90.81 84 THR A N 1
ATOM 670 C CA . THR A 1 84 ? -11.460 -5.852 9.197 1.00 90.81 84 THR A CA 1
ATOM 671 C C . THR A 1 84 ? -12.924 -5.487 9.407 1.00 90.81 84 THR A C 1
ATOM 673 O O . THR A 1 84 ? -13.303 -5.184 10.537 1.00 90.81 84 THR A O 1
ATOM 676 N N . GLY A 1 85 ? -13.740 -5.495 8.349 1.00 91.88 85 GLY A N 1
ATOM 677 C CA . GLY A 1 85 ? -15.090 -4.929 8.360 1.00 91.88 85 GLY A CA 1
ATOM 678 C C . GLY A 1 85 ? -15.118 -3.404 8.517 1.00 91.88 85 GLY A C 1
ATOM 679 O O . GLY A 1 85 ? -16.189 -2.833 8.705 1.00 91.88 85 GLY A O 1
ATOM 680 N N . CYS A 1 86 ? -13.960 -2.737 8.483 1.00 91.56 86 CYS A N 1
ATOM 681 C CA . CYS A 1 86 ? -13.855 -1.289 8.592 1.00 91.56 86 CYS A CA 1
ATOM 682 C C . CYS A 1 86 ? -13.962 -0.627 7.217 1.00 91.56 86 CYS A C 1
ATOM 684 O O . CYS A 1 86 ? -13.573 -1.195 6.194 1.00 91.56 86 CYS A O 1
ATOM 686 N N . GLU A 1 87 ? -14.418 0.622 7.208 1.00 91.62 87 GLU A N 1
ATOM 687 C CA . GLU A 1 87 ? -14.253 1.478 6.043 1.00 91.62 87 GLU A CA 1
ATOM 688 C C . GLU A 1 87 ? -12.772 1.847 5.888 1.00 91.62 87 GLU A C 1
ATOM 690 O O . GLU A 1 87 ? -12.113 2.264 6.839 1.00 91.62 87 GLU A O 1
ATOM 695 N N . VAL A 1 88 ? -12.247 1.671 4.679 1.00 95.75 88 VAL A N 1
ATOM 696 C CA . VAL A 1 88 ? -10.874 2.034 4.308 1.00 95.75 88 VAL A CA 1
ATOM 697 C C . VAL A 1 88 ? -10.974 2.957 3.109 1.00 95.75 88 VAL A C 1
ATOM 699 O O . VAL A 1 88 ? -11.618 2.589 2.125 1.00 95.75 88 VAL A O 1
ATOM 702 N N . LEU A 1 89 ? -10.389 4.151 3.176 1.00 95.31 89 LEU A N 1
ATOM 703 C CA . LEU A 1 89 ? -10.466 5.117 2.080 1.00 95.31 89 LEU A CA 1
ATOM 704 C C . LEU A 1 89 ? -9.667 4.649 0.861 1.00 95.31 89 LEU A C 1
ATOM 706 O O . LEU A 1 89 ? -8.651 3.965 0.984 1.00 95.31 89 LEU A O 1
ATOM 710 N N . ARG A 1 90 ? -10.117 5.062 -0.330 1.00 95.75 90 ARG A N 1
ATOM 711 C CA . ARG A 1 90 ? -9.410 4.796 -1.593 1.00 95.75 90 ARG A CA 1
ATOM 712 C C . ARG A 1 90 ? -7.983 5.345 -1.567 1.00 95.75 90 ARG A C 1
ATOM 714 O O . ARG A 1 90 ? -7.107 4.744 -2.170 1.00 95.75 90 ARG A O 1
ATOM 721 N N . ASP A 1 91 ? -7.751 6.447 -0.866 1.00 96.38 91 ASP A N 1
ATOM 722 C CA . ASP A 1 91 ? -6.446 7.089 -0.699 1.00 96.38 91 ASP A CA 1
ATOM 723 C C . ASP A 1 91 ? -5.365 6.167 -0.118 1.00 96.38 91 ASP A C 1
ATOM 725 O O . ASP A 1 91 ? -4.188 6.332 -0.432 1.00 96.38 91 ASP A O 1
ATOM 729 N N . GLU A 1 92 ? -5.740 5.146 0.660 1.00 98.00 92 GLU A N 1
ATOM 730 C CA . GLU A 1 92 ? -4.773 4.158 1.151 1.00 98.00 92 GLU A CA 1
ATOM 731 C C . GLU A 1 92 ? -4.153 3.351 -0.004 1.00 98.00 92 GLU A C 1
ATOM 733 O O . GLU A 1 92 ? -2.989 2.964 0.066 1.00 98.00 92 GLU A O 1
ATOM 738 N N . ALA A 1 93 ? -4.862 3.199 -1.131 1.00 98.38 93 ALA A N 1
ATOM 739 C CA . ALA A 1 93 ? -4.302 2.585 -2.332 1.00 98.38 93 ALA A CA 1
ATOM 740 C C . ALA A 1 93 ? -3.097 3.366 -2.873 1.00 98.38 93 ALA A C 1
ATOM 742 O O . ALA A 1 93 ? -2.154 2.758 -3.371 1.00 98.38 93 ALA A O 1
ATOM 743 N N . ALA A 1 94 ? -3.095 4.697 -2.750 1.00 98.31 94 ALA A N 1
ATOM 744 C CA . ALA A 1 94 ? -1.968 5.515 -3.183 1.00 98.31 94 ALA A CA 1
ATOM 745 C C . ALA A 1 94 ? -0.751 5.329 -2.265 1.00 98.31 94 ALA A C 1
ATOM 747 O O . ALA A 1 94 ? 0.371 5.225 -2.755 1.00 98.31 94 ALA A O 1
ATOM 748 N N . PHE A 1 95 ? -0.956 5.219 -0.947 1.00 98.31 95 PHE A N 1
ATOM 749 C CA . PHE A 1 95 ? 0.141 4.914 -0.024 1.00 98.31 95 PHE A CA 1
ATOM 750 C C . PHE A 1 95 ? 0.724 3.518 -0.265 1.00 98.31 95 PHE A C 1
ATOM 752 O O . PHE A 1 95 ? 1.943 3.376 -0.329 1.00 98.31 95 PHE A O 1
ATOM 759 N N . VAL A 1 96 ? -0.123 2.506 -0.471 1.00 98.44 96 VAL A N 1
ATOM 760 C CA . VAL A 1 96 ? 0.328 1.150 -0.819 1.00 98.44 96 VAL A CA 1
ATOM 761 C C . VAL A 1 96 ? 1.088 1.150 -2.147 1.00 98.44 96 VAL A C 1
ATOM 763 O O . VAL A 1 96 ? 2.165 0.566 -2.223 1.00 98.44 96 VAL A O 1
ATOM 766 N N . ALA A 1 97 ? 0.591 1.853 -3.169 1.00 98.31 97 ALA A N 1
ATOM 767 C CA . ALA A 1 97 ? 1.270 1.969 -4.460 1.00 98.31 97 ALA A CA 1
ATOM 768 C C . ALA A 1 97 ? 2.702 2.509 -4.314 1.00 98.31 97 ALA A C 1
ATOM 770 O O . ALA A 1 97 ? 3.631 1.971 -4.911 1.00 98.31 97 ALA A O 1
ATOM 771 N N . MET A 1 98 ? 2.907 3.517 -3.459 1.00 97.69 98 MET A N 1
ATOM 772 C CA . MET A 1 98 ? 4.238 4.074 -3.194 1.00 97.69 98 MET A CA 1
ATOM 773 C C . MET A 1 98 ? 5.212 3.050 -2.593 1.00 97.69 98 MET A C 1
ATOM 775 O O . MET A 1 98 ? 6.403 3.101 -2.899 1.00 97.69 98 MET A O 1
ATOM 779 N N . HIS A 1 99 ? 4.740 2.098 -1.779 1.00 98.25 99 HIS A N 1
ATOM 780 C CA . HIS A 1 99 ? 5.597 1.010 -1.287 1.00 98.25 99 HIS A CA 1
ATOM 781 C C . HIS A 1 99 ? 6.100 0.126 -2.421 1.00 98.25 99 HIS A C 1
ATOM 783 O O . HIS A 1 99 ? 7.275 -0.233 -2.417 1.00 98.25 99 HIS A O 1
ATOM 789 N N . PHE A 1 100 ? 5.252 -0.184 -3.403 1.00 97.81 100 PHE A N 1
ATOM 790 C CA . PHE A 1 100 ? 5.667 -0.956 -4.573 1.00 97.81 100 PHE A CA 1
ATOM 791 C C . PHE A 1 100 ? 6.633 -0.166 -5.451 1.00 97.81 100 PHE A C 1
ATOM 793 O O . PHE A 1 100 ? 7.696 -0.687 -5.768 1.00 97.81 100 PHE A O 1
ATOM 800 N N . LEU A 1 101 ? 6.343 1.105 -5.744 1.00 96.25 101 LEU A N 1
ATOM 801 C CA . LEU A 1 101 ? 7.235 1.965 -6.532 1.00 96.25 101 LEU A CA 1
ATOM 802 C C . LEU A 1 101 ? 8.652 2.034 -5.949 1.00 96.25 101 LEU A C 1
ATOM 804 O O . LEU A 1 101 ? 9.626 1.883 -6.678 1.00 96.25 101 LEU A O 1
ATOM 808 N N . ASN A 1 102 ? 8.777 2.190 -4.629 1.00 95.38 102 ASN A N 1
ATOM 809 C CA . ASN A 1 102 ? 10.081 2.275 -3.964 1.00 95.38 102 ASN A CA 1
ATOM 810 C C . ASN A 1 102 ? 10.847 0.938 -3.945 1.00 95.38 102 ASN A C 1
ATOM 812 O O . ASN A 1 102 ? 12.072 0.915 -3.783 1.00 95.38 102 ASN A O 1
ATOM 816 N N . ASN A 1 103 ? 10.134 -0.181 -4.086 1.00 96.19 103 ASN A N 1
ATOM 817 C CA . ASN A 1 103 ? 10.691 -1.523 -3.950 1.00 96.19 103 ASN A CA 1
ATOM 818 C C . ASN A 1 103 ? 10.706 -2.329 -5.251 1.00 96.19 103 ASN A C 1
ATOM 820 O O . ASN A 1 103 ? 11.036 -3.509 -5.206 1.00 96.19 103 ASN A O 1
ATOM 824 N N . ARG A 1 104 ? 10.412 -1.725 -6.402 1.00 93.06 104 ARG A N 1
ATOM 825 C CA . ARG A 1 104 ? 10.661 -2.365 -7.697 1.00 93.06 104 ARG A CA 1
ATOM 826 C C . ARG A 1 104 ? 12.159 -2.575 -7.928 1.00 93.06 104 ARG A C 1
ATOM 828 O O . ARG A 1 104 ? 12.988 -1.803 -7.440 1.00 93.06 104 ARG A O 1
ATOM 835 N N . MET A 1 105 ? 12.497 -3.668 -8.607 1.00 91.50 105 MET A N 1
ATOM 836 C CA . MET A 1 105 ? 13.875 -4.005 -8.992 1.00 91.50 105 MET A CA 1
ATOM 837 C C . MET A 1 105 ? 14.298 -3.333 -10.303 1.00 91.50 105 MET A C 1
ATOM 839 O O . MET A 1 105 ? 15.489 -3.156 -10.542 1.00 91.50 105 MET A O 1
ATOM 843 N N . ASP A 1 106 ? 13.328 -2.969 -11.138 1.00 82.88 106 ASP A N 1
ATOM 844 C CA . ASP A 1 106 ? 13.495 -2.465 -12.502 1.00 82.88 106 ASP A CA 1
ATOM 845 C C . ASP A 1 106 ? 13.303 -0.941 -12.639 1.00 82.88 106 ASP A C 1
ATOM 847 O O . ASP A 1 106 ? 13.322 -0.410 -13.751 1.00 82.88 106 ASP A O 1
ATOM 851 N N . LEU A 1 107 ? 13.145 -0.246 -11.508 1.00 71.75 107 LEU A N 1
ATOM 852 C CA . LEU A 1 107 ? 13.132 1.214 -11.357 1.00 71.75 107 LEU A CA 1
ATOM 853 C C . LEU A 1 107 ? 14.258 1.648 -10.412 1.00 71.75 107 LEU A C 1
ATOM 855 O O . LEU A 1 107 ? 14.902 2.673 -10.727 1.00 71.75 107 LEU A O 1
#

Organism: NCBI:txid2838457

InterPro domains:
  IPR011608 PRD domain [PF00874] (15-102)
  IPR011608 PRD domain [PS51372] (5-107)
  IPR036634 PRD domain superfamily [SSF63520] (12-105)

Sequence (107 aa):
MRIKRVLNNNVVIAEDVITYASKEKGLELKELIHITLTDHIDGVLTRLKKGISLSNQLTMEISRVYDTEFQIGLYAVNLLREKTGCEVLRDEAAFVAMHFLNNRMDL

pLDDT: mean 91.98, std 12.98, range [40.38, 98.56]

Radius of gyration: 13.17 Å; chains: 1; bounding box: 29×28×38 Å

Foldseek 3Di:
DPVVVLLVVLLVLQVVLVCCCCPVVVFDWAPCLSVPSSVVSSVVVVCQVVVHADADPCLVVCCVPVVSQLVSLVVSQVVCCVVPVTHHDSRSSSVSSVSSVVTTPVD